Protein AF-A0A965CYF7-F1 (afdb_monomer)

Secondary structure (DSSP, 8-state):
--S--HHHHHHHHHHHHHTTSS-B-HHHHHHHTTS-HHHHHHHHHHHHHTTSEEEETTEEEE-GGGHHHHHHHHHH-HHHHHHHHHHHHHHHHHTS-EEEEEEETTEEEEEEEE----S------TT-

pLDDT: mean 88.61, std 11.76, range [46.38, 98.5]

Nearest PDB structures (foldseek):
  8ejv-assembly1_B  TM=8.762E-01  e=1.227E-09  Pseudomonas putida KT2440
  8ejv-assembly1_A  TM=9.249E-01  e=3.660E-09  Pseudomonas putida KT2440
  8eju-assembly1_A  TM=8.916E-01  e=2.188E-09  Pseudomonas putida KT2440
  2g7u-assembly1_A  TM=5.611E-01  e=5.601E-11  Rhodococcus jostii RHA1
  3r4k-assembly2_D  TM=5.391E-01  e=3.845E-05  Ruegeria sp. TM1040

Foldseek 3Di:
DVPDDVLVLLLVLLLVQQVVDQADALVSSCVSSVHDSVSSVVSQVVCVVVVQWDADPRHIHGDPVVVVVVVVVLVVDCVLVVCAVVQQVVCVVVVAKGFDWDDDPPDTFTNYIDHRDDPDDDPHDGGD

Solvent-accessible surface area (backbone atoms only — not comparable to full-atom values): 7447 Å² total; per-residue (Å²): 133,87,86,70,59,64,68,56,56,51,45,53,36,48,55,54,55,35,70,79,43,84,49,36,40,67,65,52,47,7,59,72,47,72,45,53,57,71,56,36,52,54,44,50,56,50,34,34,76,71,47,35,33,49,77,57,97,75,25,34,25,70,30,77,58,50,52,55,70,58,43,56,56,59,73,72,38,65,62,46,68,65,45,42,67,56,37,44,50,51,15,63,78,65,75,37,67,33,73,42,70,45,84,52,95,94,43,67,34,30,63,35,75,28,80,54,98,60,90,82,76,80,95,78,49,77,76,76

Radius of gyration: 18.03 Å; Cα contacts (8 Å, |Δi|>4): 146; chains: 1; bounding box: 53×27×42 Å

Structure (mmCIF, N/CA/C/O backbone):
data_AF-A0A965CYF7-F1
#
_entry.id   AF-A0A965CYF7-F1
#
loop_
_atom_site.group_PDB
_atom_site.id
_atom_site.type_symbol
_atom_site.label_atom_id
_atom_site.label_alt_id
_atom_site.label_comp_id
_atom_site.label_asym_id
_atom_site.label_entity_id
_atom_site.label_seq_id
_atom_site.pdbx_PDB_ins_code
_atom_site.Cartn_x
_atom_site.Cartn_y
_atom_site.Cartn_z
_atom_site.occupancy
_atom_site.B_iso_or_equiv
_atom_site.auth_seq_id
_atom_sit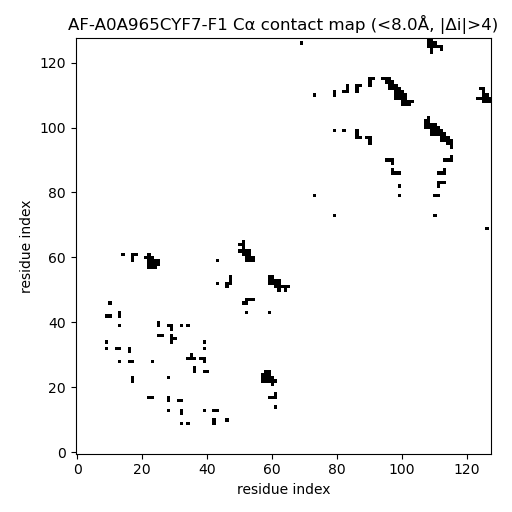e.auth_comp_id
_atom_site.auth_asym_id
_atom_site.auth_atom_id
_atom_site.pdbx_PDB_model_num
ATOM 1 N N . MET A 1 1 ? -24.125 10.954 -9.152 1.00 54.53 1 MET A N 1
ATOM 2 C CA . MET A 1 1 ? -23.171 10.169 -8.335 1.00 54.53 1 MET A CA 1
ATOM 3 C C . MET A 1 1 ? -23.893 9.029 -7.598 1.00 54.53 1 MET A C 1
ATOM 5 O O . MET A 1 1 ? -23.807 8.948 -6.381 1.00 54.53 1 MET A O 1
ATOM 9 N N . ARG A 1 2 ? -24.653 8.174 -8.305 1.00 67.00 2 ARG A N 1
ATOM 10 C CA . ARG A 1 2 ? -25.380 7.037 -7.692 1.00 67.00 2 ARG A CA 1
ATOM 11 C C . ARG A 1 2 ? -24.646 5.695 -7.827 1.00 67.00 2 ARG A C 1
ATOM 13 O O . ARG A 1 2 ? -25.005 4.763 -7.125 1.00 67.00 2 ARG A O 1
ATOM 20 N N . ASP A 1 3 ? -23.576 5.648 -8.617 1.00 89.12 3 ASP A N 1
ATOM 21 C CA . ASP A 1 3 ? -22.795 4.426 -8.872 1.00 89.12 3 ASP A CA 1
ATOM 22 C C . ASP A 1 3 ? -21.505 4.352 -8.035 1.00 89.12 3 ASP A C 1
ATOM 24 O O . ASP A 1 3 ? -20.657 3.486 -8.236 1.00 89.12 3 ASP A O 1
ATOM 28 N N . HIS A 1 4 ? -21.331 5.281 -7.087 1.00 91.88 4 HIS A N 1
ATOM 29 C CA . HIS A 1 4 ? -20.138 5.343 -6.246 1.00 91.88 4 HIS A CA 1
ATOM 30 C C . HIS A 1 4 ? -20.246 4.392 -5.054 1.00 91.88 4 HIS A C 1
ATOM 32 O O . HIS A 1 4 ? -21.064 4.588 -4.152 1.00 91.88 4 HIS A O 1
ATOM 38 N N . VAL A 1 5 ? -19.377 3.384 -5.014 1.00 95.38 5 VAL A N 1
ATOM 39 C CA . VAL A 1 5 ? -19.343 2.398 -3.930 1.00 95.38 5 VAL A CA 1
ATOM 40 C C . VAL A 1 5 ? -18.413 2.882 -2.815 1.00 95.38 5 VAL A C 1
ATOM 42 O O . VAL A 1 5 ? -17.225 2.567 -2.781 1.00 95.38 5 VAL A 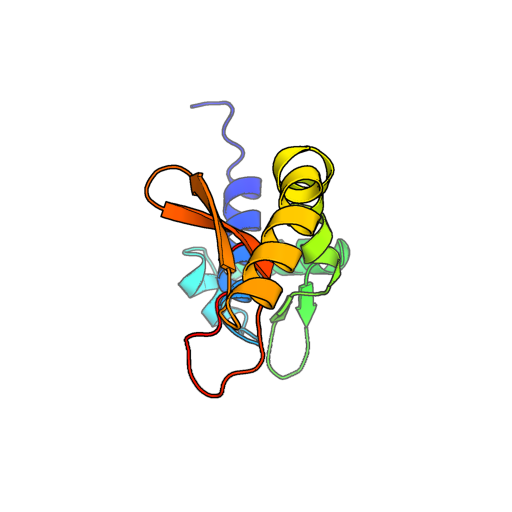O 1
ATOM 45 N N . GLN A 1 6 ? -18.965 3.630 -1.857 1.00 94.38 6 GLN A N 1
ATOM 46 C CA . GLN A 1 6 ? -18.201 4.221 -0.745 1.00 94.38 6 GLN A CA 1
ATOM 47 C C . GLN A 1 6 ? -17.421 3.185 0.091 1.00 94.38 6 GLN A C 1
ATOM 49 O O . GLN A 1 6 ? -16.363 3.485 0.644 1.00 94.38 6 GLN A O 1
ATOM 54 N N . SER A 1 7 ? -17.919 1.951 0.207 1.00 95.06 7 SER A N 1
ATOM 55 C CA . SER A 1 7 ? -17.200 0.882 0.909 1.00 95.06 7 SER A CA 1
ATOM 56 C C . SER A 1 7 ? -15.908 0.473 0.200 1.00 95.06 7 SER A C 1
ATOM 58 O O . SER A 1 7 ? -14.935 0.159 0.879 1.00 95.06 7 SER A O 1
ATOM 60 N N . LEU A 1 8 ? -15.876 0.509 -1.137 1.00 96.12 8 LEU A N 1
ATOM 61 C CA . LEU A 1 8 ? -14.671 0.218 -1.915 1.00 96.12 8 LEU A CA 1
ATOM 62 C C . LEU A 1 8 ? -13.635 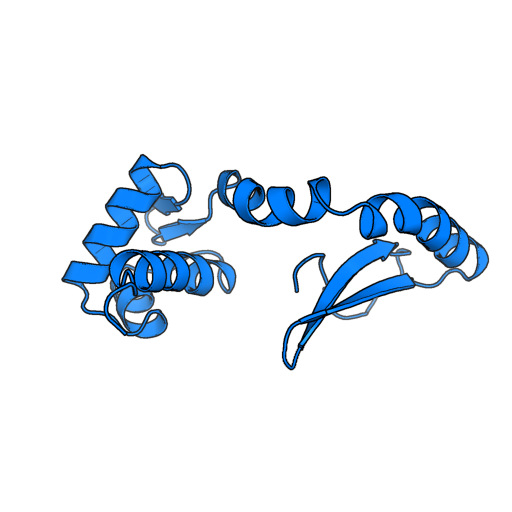1.330 -1.732 1.00 96.12 8 LEU A C 1
ATOM 64 O O . LEU A 1 8 ? -12.480 1.045 -1.431 1.00 96.12 8 LEU A O 1
ATOM 68 N N . GLU A 1 9 ? -14.061 2.590 -1.835 1.00 95.31 9 GLU A N 1
ATOM 69 C CA . GLU A 1 9 ? -13.197 3.753 -1.600 1.00 95.31 9 GLU A CA 1
ATOM 70 C C . GLU A 1 9 ? -12.509 3.680 -0.228 1.00 95.31 9 GLU A C 1
ATOM 72 O O . GLU A 1 9 ? -11.287 3.809 -0.133 1.00 95.31 9 GLU A O 1
ATOM 77 N N . ARG A 1 10 ? -13.286 3.412 0.829 1.00 96.25 10 ARG A N 1
ATOM 78 C CA . ARG A 1 10 ? -12.769 3.295 2.199 1.00 96.25 10 ARG A CA 1
ATOM 79 C C . ARG A 1 10 ? -11.869 2.075 2.384 1.00 96.25 10 ARG A C 1
ATOM 81 O O . ARG A 1 10 ? -10.856 2.181 3.066 1.00 96.25 10 ARG A O 1
ATOM 88 N N . GLY A 1 11 ? -12.199 0.941 1.764 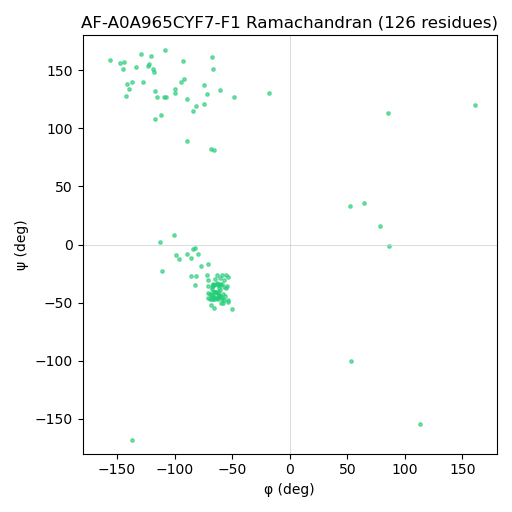1.00 96.56 11 GLY A N 1
ATOM 89 C CA . GLY A 1 11 ? -11.338 -0.243 1.780 1.00 96.56 11 GLY A CA 1
ATOM 90 C C . GLY A 1 11 ? -9.965 0.036 1.162 1.00 96.56 11 GLY A C 1
ATOM 91 O O . GLY A 1 11 ? -8.942 -0.287 1.761 1.00 96.56 11 GLY A O 1
ATOM 92 N N . LEU A 1 12 ? -9.934 0.720 0.013 1.00 95.88 12 LEU A N 1
ATOM 93 C CA . LEU A 1 12 ? -8.685 1.137 -0.631 1.00 95.88 12 LEU A CA 1
ATOM 94 C C . LEU A 1 12 ? -7.925 2.184 0.194 1.00 95.88 12 LEU A C 1
ATOM 96 O O . LEU A 1 12 ? -6.697 2.161 0.215 1.00 95.88 12 LEU A O 1
ATOM 100 N N . ALA A 1 13 ? -8.623 3.085 0.891 1.00 95.62 13 ALA A N 1
ATOM 101 C CA . ALA A 1 13 ? -7.986 4.041 1.799 1.00 95.62 13 ALA A CA 1
ATOM 102 C C . ALA A 1 13 ? -7.255 3.341 2.958 1.00 95.62 13 ALA A C 1
ATOM 104 O O . ALA A 1 13 ? -6.127 3.718 3.268 1.00 95.62 13 ALA A O 1
ATOM 105 N N . VAL A 1 14 ? -7.848 2.287 3.530 1.00 96.88 14 VAL A N 1
ATOM 106 C CA . VAL A 1 14 ? -7.211 1.472 4.580 1.00 96.88 14 VAL A CA 1
ATOM 107 C C . VAL A 1 14 ? -5.964 0.745 4.062 1.00 96.88 14 VAL A C 1
ATOM 109 O O . VAL A 1 14 ? -4.948 0.720 4.747 1.00 96.88 14 VAL A O 1
ATOM 112 N N . ILE A 1 15 ? -5.990 0.194 2.843 1.00 96.00 15 ILE A N 1
ATOM 113 C CA . ILE A 1 15 ? -4.786 -0.415 2.243 1.00 96.00 15 ILE A CA 1
ATOM 114 C C . ILE A 1 15 ? -3.681 0.635 2.061 1.00 96.00 15 ILE A C 1
ATOM 116 O O . ILE A 1 15 ? -2.531 0.381 2.411 1.00 96.00 15 ILE A O 1
ATOM 120 N N . ARG A 1 16 ? -4.021 1.825 1.546 1.00 93.50 16 ARG A N 1
ATOM 121 C CA . ARG A 1 16 ? -3.036 2.892 1.308 1.00 93.50 16 ARG A CA 1
ATOM 122 C C . ARG A 1 16 ? -2.364 3.375 2.591 1.00 93.50 16 ARG A C 1
ATOM 124 O O . ARG A 1 16 ? -1.151 3.554 2.576 1.00 93.50 16 ARG A O 1
ATOM 131 N N . CYS A 1 17 ? -3.105 3.569 3.687 1.00 94.69 17 CYS A N 1
ATOM 132 C CA . CYS A 1 17 ? -2.492 4.054 4.929 1.00 94.69 17 CYS A CA 1
ATOM 133 C C . CYS A 1 17 ? -1.513 3.034 5.533 1.00 94.69 17 CYS A C 1
ATOM 135 O O . CYS A 1 17 ? -0.467 3.420 6.045 1.00 94.69 17 CYS A O 1
ATOM 137 N N . LEU A 1 18 ? -1.803 1.735 5.401 1.00 94.62 18 LEU A N 1
ATOM 138 C CA . LEU A 1 18 ? -0.902 0.664 5.837 1.00 94.62 18 LEU A CA 1
ATOM 139 C C . LEU A 1 18 ? 0.349 0.523 4.952 1.00 94.62 18 LEU A C 1
ATOM 141 O O . LEU A 1 18 ? 1.308 -0.109 5.369 1.00 94.62 18 LEU A O 1
ATOM 145 N N . GLY A 1 19 ? 0.367 1.095 3.744 1.00 88.31 19 GLY A N 1
ATOM 146 C CA . GLY A 1 19 ? 1.524 1.033 2.844 1.00 88.31 19 GLY A CA 1
ATOM 147 C C . GLY A 1 19 ? 2.670 1.979 3.211 1.00 88.31 19 GLY A C 1
ATOM 148 O O . GLY A 1 19 ? 3.790 1.777 2.753 1.00 88.31 19 GLY A O 1
ATOM 149 N N . GLY A 1 20 ? 2.407 3.008 4.024 1.00 80.50 20 GLY A N 1
ATOM 150 C CA . GLY A 1 20 ? 3.407 4.014 4.403 1.00 80.50 20 GLY A CA 1
ATOM 151 C C . GLY A 1 20 ? 4.225 3.674 5.652 1.00 80.50 20 GLY A C 1
ATOM 152 O O . GLY A 1 20 ? 5.166 4.397 5.971 1.00 80.50 20 GLY A O 1
ATOM 153 N N . THR A 1 21 ? 3.865 2.616 6.383 1.00 85.00 21 THR A N 1
ATOM 154 C CA . THR A 1 21 ? 4.476 2.247 7.672 1.00 85.00 21 THR A CA 1
ATOM 155 C C . THR A 1 21 ? 4.490 0.724 7.853 1.00 85.00 21 THR A C 1
ATOM 157 O O . THR A 1 21 ? 3.678 0.044 7.230 1.00 85.00 21 THR A O 1
ATOM 160 N N . PRO A 1 22 ? 5.386 0.156 8.685 1.00 90.44 22 PRO A N 1
ATOM 161 C CA . PRO A 1 22 ? 5.425 -1.291 8.917 1.00 90.44 22 PRO A CA 1
ATOM 162 C C . PRO A 1 22 ? 4.137 -1.856 9.531 1.00 90.44 22 PRO A C 1
ATOM 164 O O . PRO A 1 22 ? 3.718 -2.952 9.165 1.00 90.44 22 PRO A O 1
ATOM 167 N N . SER A 1 23 ? 3.509 -1.113 10.445 1.00 95.88 23 SER A N 1
ATOM 168 C CA . SER A 1 23 ? 2.232 -1.464 11.066 1.00 95.88 23 SER A CA 1
ATOM 169 C C . SER A 1 23 ? 1.501 -0.221 11.581 1.00 95.88 23 SER A C 1
ATOM 171 O O . SER A 1 23 ? 2.122 0.812 11.831 1.00 95.88 23 SER A O 1
ATOM 173 N N . LEU A 1 24 ? 0.178 -0.327 11.755 1.00 97.75 24 LEU A N 1
ATOM 174 C CA . LEU A 1 24 ? -0.666 0.693 12.385 1.00 97.75 24 LEU A CA 1
ATOM 175 C C . LEU A 1 24 ? -1.676 0.066 13.348 1.00 97.75 24 LEU A C 1
ATOM 177 O O . LEU A 1 24 ? -2.335 -0.931 13.038 1.00 97.75 24 LEU A O 1
ATOM 181 N N . THR A 1 25 ? -1.902 0.705 14.489 1.00 97.94 25 THR A N 1
ATOM 182 C CA . THR A 1 25 ? -3.005 0.363 15.392 1.00 97.94 25 THR A CA 1
ATOM 183 C C . THR A 1 25 ? -4.364 0.683 14.760 1.00 97.94 25 THR A C 1
ATOM 185 O O . THR A 1 25 ? -4.495 1.519 13.866 1.00 97.94 25 THR A O 1
ATOM 188 N N . LEU A 1 26 ? -5.441 0.086 15.284 1.00 97.81 26 LEU A N 1
ATOM 189 C CA . LEU A 1 26 ? -6.808 0.389 14.834 1.00 97.81 26 LEU A CA 1
ATOM 190 C C . LEU A 1 26 ? -7.150 1.894 14.904 1.00 97.81 26 LEU A C 1
ATOM 192 O O . LEU A 1 26 ? -7.916 2.397 14.081 1.00 97.81 26 LEU A O 1
ATOM 196 N N . THR A 1 27 ? -6.631 2.600 15.911 1.00 98.00 27 THR A N 1
ATOM 197 C CA . THR A 1 27 ? -6.877 4.036 16.095 1.00 98.00 27 THR A CA 1
ATOM 198 C C . THR A 1 27 ? -6.151 4.855 15.035 1.00 98.00 27 THR A C 1
ATOM 200 O O . THR A 1 27 ? -6.743 5.779 14.479 1.00 98.00 27 THR A O 1
ATOM 203 N N . GLU A 1 28 ? -4.908 4.496 14.718 1.00 97.81 28 GLU A N 1
ATOM 204 C CA . GLU A 1 28 ? -4.141 5.148 13.656 1.00 97.81 28 GLU A CA 1
ATOM 205 C C . GLU A 1 28 ? -4.770 4.882 12.292 1.00 97.81 28 GLU A C 1
ATOM 207 O O . GLU A 1 28 ? -5.020 5.834 11.565 1.00 97.81 28 GLU A O 1
ATOM 212 N N . VAL A 1 29 ? -5.172 3.642 11.986 1.00 97.94 29 VAL A N 1
ATOM 213 C CA . VAL A 1 29 ? -5.895 3.340 10.737 1.00 97.94 29 VAL A CA 1
ATOM 214 C C . VAL A 1 29 ? -7.160 4.191 10.609 1.00 97.94 29 VAL A C 1
ATOM 216 O O . VAL A 1 29 ? -7.430 4.742 9.546 1.00 97.94 29 VAL A O 1
ATOM 219 N N . ALA A 1 30 ? -7.946 4.329 11.680 1.00 98.06 30 ALA A N 1
ATOM 220 C CA . ALA A 1 30 ? -9.152 5.155 11.658 1.00 98.06 30 ALA A CA 1
ATOM 221 C C . ALA A 1 30 ? -8.835 6.633 11.369 1.00 98.06 30 ALA A C 1
ATOM 223 O O . ALA A 1 30 ? -9.518 7.263 10.559 1.00 98.06 30 ALA A O 1
ATOM 224 N N . LYS A 1 31 ? -7.783 7.161 12.004 1.00 97.31 31 LYS A N 1
ATOM 225 C CA . LYS A 1 31 ? -7.317 8.538 11.823 1.00 97.31 31 LYS A CA 1
ATOM 226 C C . LYS A 1 31 ? -6.794 8.772 10.402 1.00 97.31 31 LYS A C 1
ATOM 228 O O . LYS A 1 31 ? -7.299 9.663 9.726 1.00 97.31 31 LYS A O 1
ATOM 233 N N . GLU A 1 32 ? -5.844 7.961 9.945 1.00 96.06 32 GLU A N 1
ATOM 234 C CA . GLU A 1 32 ? -5.172 8.113 8.647 1.00 96.06 32 GLU A CA 1
ATOM 235 C C . GLU A 1 32 ? -6.122 7.857 7.468 1.00 96.06 32 GLU A C 1
ATOM 237 O O . GLU A 1 32 ? -6.073 8.557 6.459 1.00 96.06 32 GLU A O 1
ATOM 242 N N . ALA A 1 33 ? -7.051 6.901 7.596 1.00 95.69 33 ALA A N 1
ATOM 243 C CA . ALA A 1 33 ? -8.063 6.650 6.568 1.00 95.69 33 ALA A CA 1
ATOM 244 C C . ALA A 1 33 ? -9.274 7.604 6.650 1.00 95.69 33 ALA A C 1
ATOM 246 O O . ALA A 1 33 ? -10.172 7.510 5.810 1.00 95.69 33 ALA A O 1
ATOM 247 N N . GLY A 1 34 ? -9.337 8.499 7.646 1.00 96.25 34 GLY A N 1
ATOM 248 C CA . GLY A 1 34 ? -10.418 9.479 7.798 1.00 96.25 34 GLY A CA 1
ATOM 249 C C . GLY A 1 34 ? -11.797 8.856 8.057 1.00 96.25 34 GLY A C 1
ATOM 250 O O . GLY A 1 34 ? -12.813 9.349 7.561 1.00 96.25 34 GLY A O 1
ATOM 251 N N . ILE A 1 35 ? -11.855 7.747 8.802 1.00 97.50 35 ILE A N 1
ATOM 252 C CA . ILE A 1 35 ? -13.088 6.991 9.078 1.00 97.50 35 ILE A CA 1
ATOM 253 C C . ILE A 1 35 ? -13.266 6.715 10.572 1.00 97.50 35 ILE A C 1
ATOM 255 O O . ILE A 1 35 ? -1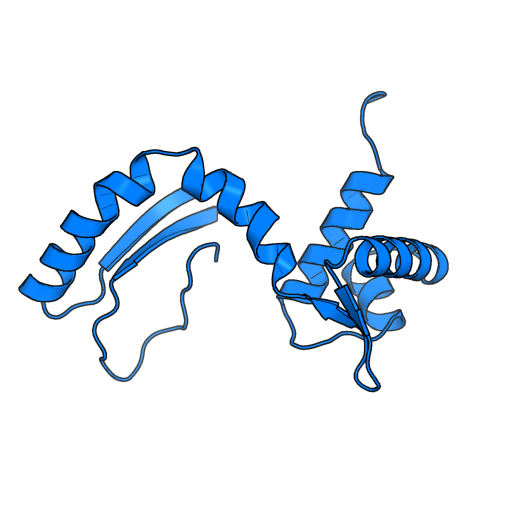2.344 6.808 11.373 1.00 97.50 35 ILE A O 1
ATOM 259 N N . THR A 1 36 ? -14.479 6.338 10.981 1.00 98.19 36 THR A N 1
ATOM 260 C CA . THR A 1 36 ? -14.721 5.970 12.381 1.00 98.19 36 THR A CA 1
ATOM 261 C C . THR A 1 36 ? -13.969 4.692 12.750 1.00 98.19 36 THR A C 1
ATOM 263 O O . THR A 1 36 ? -13.800 3.787 11.930 1.00 98.19 36 THR A O 1
ATOM 266 N N . ARG A 1 37 ? -13.599 4.557 14.028 1.00 98.00 37 ARG A N 1
ATOM 267 C CA . ARG A 1 37 ? -12.935 3.354 14.558 1.00 98.00 37 ARG A CA 1
ATOM 268 C C . ARG A 1 37 ? -13.730 2.067 14.290 1.00 98.00 37 ARG A C 1
ATOM 270 O O . ARG A 1 37 ? -13.153 1.032 13.966 1.00 98.00 37 ARG A O 1
ATOM 277 N N . ALA A 1 38 ? -15.061 2.138 14.370 1.00 98.12 38 ALA A N 1
ATOM 278 C CA . ALA A 1 38 ? -15.943 1.017 14.048 1.00 98.12 38 ALA A CA 1
ATOM 279 C C . ALA A 1 38 ? -15.896 0.644 12.554 1.00 98.12 38 ALA A C 1
ATOM 281 O O . ALA A 1 38 ? -15.874 -0.541 12.219 1.00 98.12 38 ALA A O 1
ATOM 282 N N . ALA A 1 39 ? -15.852 1.634 11.655 1.00 97.81 39 ALA A N 1
ATOM 283 C CA . ALA A 1 39 ? -15.712 1.395 10.222 1.00 97.81 39 ALA A CA 1
ATOM 284 C C . ALA A 1 39 ? -14.336 0.802 9.885 1.00 97.81 39 ALA A C 1
ATOM 286 O O . ALA A 1 39 ? -14.285 -0.223 9.208 1.00 97.81 39 ALA A O 1
ATOM 287 N N . ALA A 1 40 ? -13.250 1.372 10.422 1.00 98.25 40 ALA A N 1
ATOM 288 C CA . ALA A 1 40 ? -11.891 0.852 10.251 1.00 98.25 40 ALA A CA 1
ATOM 289 C C . ALA A 1 40 ? -11.801 -0.625 10.648 1.00 98.25 40 ALA A C 1
ATOM 291 O O . ALA A 1 40 ? -11.358 -1.450 9.853 1.00 98.25 40 ALA A O 1
ATOM 292 N N . ARG A 1 41 ? -12.341 -0.990 11.819 1.00 98.25 41 ARG A N 1
ATOM 293 C CA . ARG A 1 41 ? -12.364 -2.384 12.283 1.00 98.25 41 ARG A CA 1
ATOM 294 C C . ARG A 1 41 ? -13.080 -3.314 11.301 1.00 98.25 41 ARG A C 1
ATOM 296 O O . ARG A 1 41 ? -12.607 -4.415 11.051 1.00 98.25 41 ARG A O 1
ATOM 303 N N . ARG A 1 42 ? -14.216 -2.892 10.734 1.00 98.31 42 ARG A N 1
ATOM 304 C CA . ARG A 1 42 ? -14.961 -3.701 9.751 1.00 98.31 42 ARG A CA 1
ATOM 305 C C . ARG A 1 42 ? -14.164 -3.921 8.464 1.00 98.31 42 ARG A C 1
ATOM 307 O O . ARG A 1 42 ? -14.187 -5.031 7.934 1.00 98.31 42 ARG A O 1
ATOM 314 N N . PHE A 1 43 ? -13.472 -2.892 7.975 1.00 98.50 43 PHE A N 1
ATOM 315 C CA . PHE A 1 43 ? -12.620 -3.019 6.791 1.00 98.50 43 PHE A CA 1
ATOM 316 C C . PHE A 1 43 ? -11.415 -3.911 7.063 1.00 98.50 43 PHE A C 1
ATOM 318 O O . PHE A 1 43 ? -11.185 -4.831 6.289 1.00 98.50 43 PHE A O 1
ATOM 325 N N . LEU A 1 44 ? -10.719 -3.714 8.184 1.00 98.44 44 LEU A N 1
ATOM 326 C CA . LEU A 1 44 ? -9.567 -4.531 8.571 1.00 98.44 44 LEU A CA 1
ATOM 327 C C . LEU A 1 44 ? -9.934 -6.012 8.694 1.00 98.44 44 LEU A C 1
ATOM 329 O O . LEU A 1 44 ? -9.289 -6.835 8.063 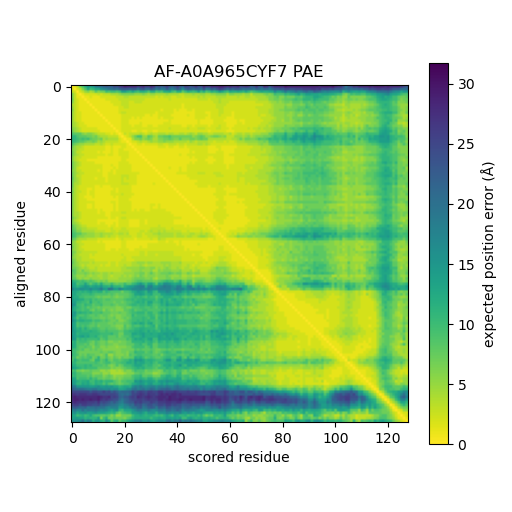1.00 98.44 44 LEU A O 1
ATOM 333 N N . LEU A 1 45 ? -11.039 -6.348 9.371 1.00 98.31 45 LEU A N 1
ATOM 334 C CA . LEU A 1 45 ? -11.520 -7.736 9.453 1.00 98.31 45 LEU A CA 1
ATOM 335 C C . LEU A 1 45 ? -11.854 -8.335 8.081 1.00 98.31 45 LEU A C 1
ATOM 337 O O . LEU A 1 45 ? -11.687 -9.532 7.859 1.00 98.31 45 LEU A O 1
ATOM 341 N N . THR A 1 46 ? -12.369 -7.520 7.159 1.00 98.31 46 THR A N 1
ATOM 342 C CA . THR A 1 46 ? -12.659 -7.975 5.794 1.00 98.31 46 THR A CA 1
ATOM 343 C C . THR A 1 46 ? -11.361 -8.214 5.026 1.00 98.31 46 THR A C 1
ATOM 345 O O . THR A 1 46 ? -11.211 -9.255 4.397 1.00 98.31 46 THR A O 1
ATOM 348 N N . LEU A 1 47 ? -10.411 -7.283 5.104 1.00 98.12 47 LEU A N 1
ATOM 349 C CA . LEU A 1 47 ? -9.111 -7.377 4.441 1.00 98.12 47 LEU A CA 1
ATOM 350 C C . LEU A 1 47 ? -8.259 -8.524 4.997 1.00 98.12 47 LEU A C 1
ATOM 352 O O . LEU A 1 47 ? -7.575 -9.191 4.228 1.00 98.12 47 LEU A O 1
ATOM 356 N N . GLU A 1 48 ? -8.352 -8.796 6.295 1.00 98.00 48 GLU A N 1
ATOM 357 C CA . GLU A 1 48 ? -7.719 -9.941 6.950 1.00 98.00 48 GLU A CA 1
ATOM 358 C C . GLU A 1 48 ? -8.307 -11.262 6.445 1.00 98.00 48 GLU A C 1
ATOM 360 O O . GLU A 1 48 ? -7.569 -12.143 6.010 1.00 98.00 48 GLU A O 1
ATOM 365 N N . ARG A 1 49 ? -9.642 -11.369 6.363 1.00 98.12 49 ARG A N 1
ATOM 366 C CA . ARG A 1 49 ? -10.318 -12.536 5.760 1.00 98.12 49 ARG A CA 1
ATOM 367 C C . ARG A 1 49 ? -9.953 -12.757 4.293 1.00 98.12 49 ARG A C 1
ATOM 369 O O . ARG A 1 49 ? -9.908 -13.897 3.848 1.00 98.12 49 ARG A O 1
ATOM 376 N N . LEU A 1 50 ? -9.719 -11.681 3.545 1.00 97.56 50 LEU A N 1
ATOM 377 C CA . LEU A 1 50 ? -9.264 -11.737 2.153 1.00 97.56 50 LEU A CA 1
ATOM 378 C C . LEU A 1 50 ? -7.750 -12.000 2.033 1.00 97.56 50 LEU A C 1
ATOM 380 O O . LEU A 1 50 ? -7.261 -12.226 0.930 1.00 97.56 50 LEU A O 1
ATOM 384 N N . GLY A 1 51 ? -7.009 -11.986 3.145 1.00 97.81 51 GLY A N 1
ATOM 385 C CA . GLY A 1 51 ? -5.569 -12.234 3.190 1.00 97.81 51 GLY A CA 1
ATOM 386 C C . GLY A 1 51 ? -4.698 -11.053 2.755 1.00 97.81 51 GLY A C 1
ATOM 387 O O . GLY A 1 51 ? -3.529 -11.264 2.443 1.00 97.81 51 GLY A O 1
ATOM 388 N N . TYR A 1 52 ? -5.242 -9.834 2.696 1.00 97.50 52 TYR A N 1
ATOM 389 C CA . TYR A 1 52 ? -4.488 -8.615 2.372 1.00 97.50 52 TYR A CA 1
ATOM 390 C C . TYR A 1 52 ? -3.812 -7.987 3.594 1.00 97.50 52 TYR A C 1
ATOM 392 O O . TYR A 1 52 ? -2.802 -7.304 3.449 1.00 97.50 52 TYR A O 1
ATOM 400 N N . VAL A 1 53 ? -4.360 -8.206 4.790 1.00 97.94 53 VAL A N 1
ATOM 401 C CA . VAL A 1 53 ? -3.885 -7.604 6.042 1.00 97.94 53 VAL A CA 1
ATOM 402 C C . VAL A 1 53 ? -3.639 -8.692 7.083 1.00 97.94 53 VAL A C 1
ATOM 404 O O . VAL A 1 53 ? -4.422 -9.631 7.186 1.00 97.94 53 VAL A O 1
ATOM 407 N N . GLY A 1 54 ? -2.556 -8.562 7.843 1.00 97.81 54 GLY A N 1
ATOM 408 C CA . GLY A 1 54 ? -2.291 -9.331 9.057 1.00 97.81 54 GLY A CA 1
ATOM 409 C C . GLY A 1 54 ? -2.429 -8.452 10.299 1.00 97.81 54 GLY A C 1
ATOM 410 O O . GLY A 1 54 ? -2.503 -7.226 10.193 1.00 97.81 54 GLY A O 1
ATOM 411 N N . HIS A 1 55 ? -2.466 -9.077 11.473 1.00 97.31 55 HIS A N 1
ATOM 412 C CA . HIS A 1 55 ? -2.494 -8.385 12.758 1.00 97.31 55 HIS A CA 1
ATOM 413 C C . HIS A 1 55 ? -1.605 -9.102 13.778 1.00 97.31 55 HIS A C 1
ATOM 415 O O . HIS A 1 55 ? -1.670 -10.326 13.908 1.00 97.31 55 HIS A O 1
ATOM 421 N N . ASN A 1 56 ? -0.793 -8.340 14.503 1.00 95.19 56 ASN A N 1
ATOM 422 C CA . ASN A 1 56 ? 0.024 -8.799 15.626 1.00 95.19 56 ASN A CA 1
ATOM 423 C C . ASN A 1 56 ? -0.056 -7.783 16.784 1.00 95.19 56 ASN A C 1
ATOM 425 O O . ASN A 1 56 ? -0.897 -6.883 16.767 1.00 95.19 56 ASN A O 1
ATOM 429 N N . ASP A 1 57 ? 0.809 -7.923 17.788 1.00 94.62 57 ASP A N 1
ATOM 430 C CA . ASP A 1 57 ? 0.843 -7.017 18.944 1.00 94.62 57 ASP A CA 1
ATOM 431 C C . ASP A 1 57 ? 1.193 -5.563 18.562 1.00 94.62 57 ASP A C 1
ATOM 433 O O . ASP A 1 57 ? 0.735 -4.629 19.220 1.00 94.62 57 ASP A O 1
ATOM 437 N N . ASP A 1 58 ? 1.922 -5.362 17.458 1.00 92.69 58 ASP A N 1
ATOM 438 C CA . ASP A 1 58 ? 2.309 -4.046 16.924 1.00 92.69 58 ASP A CA 1
ATOM 439 C C . ASP A 1 58 ? 1.220 -3.406 16.040 1.00 92.69 58 ASP A C 1
ATOM 441 O O . ASP A 1 58 ? 1.372 -2.275 15.568 1.00 92.69 58 ASP A O 1
ATOM 445 N N . GLY A 1 59 ? 0.115 -4.116 15.791 1.00 96.62 59 GLY A N 1
ATOM 446 C CA . GLY A 1 59 ? -1.033 -3.643 15.023 1.00 96.62 59 GLY A CA 1
ATOM 447 C C . GLY A 1 59 ? -1.242 -4.367 13.694 1.00 96.62 59 GLY A C 1
ATOM 448 O O . GLY A 1 59 ? -0.919 -5.540 13.524 1.00 96.62 59 GLY A O 1
ATOM 449 N N . TYR A 1 60 ? -1.879 -3.673 12.753 1.00 98.31 60 TYR A N 1
ATOM 450 C CA . TYR A 1 60 ? -2.229 -4.187 11.431 1.00 98.31 60 TYR A CA 1
ATOM 451 C C . TYR A 1 60 ? -1.128 -3.877 10.424 1.00 98.31 60 TYR A C 1
ATOM 453 O O . TYR A 1 60 ? -0.578 -2.780 10.445 1.00 98.31 60 TYR A O 1
ATOM 461 N N . PHE A 1 61 ? -0.855 -4.804 9.509 1.00 97.88 61 PHE A N 1
ATOM 462 C CA . PHE A 1 61 ? 0.178 -4.663 8.477 1.00 97.88 61 PHE A CA 1
ATOM 463 C C . PHE A 1 61 ? -0.255 -5.310 7.156 1.00 97.88 61 PHE A C 1
ATOM 465 O O . PHE A 1 61 ? -1.121 -6.188 7.138 1.00 97.88 61 PHE A O 1
ATOM 472 N N . LEU A 1 62 ? 0.331 -4.880 6.034 1.00 97.44 62 LEU A N 1
ATOM 473 C CA . LEU A 1 62 ? 0.042 -5.466 4.722 1.00 97.44 62 LEU A CA 1
ATOM 474 C C . LEU A 1 62 ? 0.707 -6.837 4.563 1.00 97.44 62 LEU A C 1
ATOM 476 O O . LEU A 1 62 ? 1.880 -7.023 4.877 1.00 97.44 62 LEU A O 1
ATOM 480 N N . LEU A 1 63 ? -0.034 -7.789 4.001 1.00 96.88 63 LEU A N 1
ATOM 481 C CA . LEU A 1 63 ? 0.491 -9.082 3.567 1.00 96.88 63 LEU A CA 1
ATOM 482 C C . LEU A 1 63 ? 0.894 -9.033 2.091 1.00 96.88 63 LEU A C 1
ATOM 484 O O . LEU A 1 63 ? 0.364 -8.239 1.308 1.00 96.88 63 LEU A O 1
ATOM 488 N N . ALA A 1 64 ? 1.786 -9.946 1.692 1.00 94.69 64 ALA A N 1
ATOM 489 C CA . ALA A 1 64 ? 2.326 -10.036 0.332 1.00 94.69 64 ALA A CA 1
ATOM 490 C C . ALA A 1 64 ? 1.248 -10.161 -0.761 1.00 94.69 64 ALA A C 1
ATOM 492 O O . ALA A 1 64 ? 1.462 -9.697 -1.877 1.00 94.69 64 ALA A O 1
ATOM 493 N N . ARG A 1 65 ? 0.064 -10.703 -0.437 1.00 95.31 65 ARG A N 1
ATOM 494 C CA . ARG A 1 65 ? -1.095 -10.755 -1.347 1.00 95.31 65 ARG A CA 1
ATOM 495 C C . ARG A 1 65 ? -1.463 -9.381 -1.919 1.00 95.31 65 ARG A C 1
ATOM 497 O O . ARG A 1 65 ? -1.964 -9.295 -3.033 1.00 95.31 65 ARG A O 1
ATOM 504 N N . THR A 1 66 ? -1.178 -8.295 -1.202 1.00 94.00 66 THR A N 1
ATOM 505 C CA . THR A 1 66 ? -1.422 -6.921 -1.676 1.00 94.00 66 THR A CA 1
ATOM 506 C C . THR A 1 66 ? -0.685 -6.608 -2.984 1.00 94.00 66 THR A C 1
ATOM 508 O O . THR A 1 66 ? -1.175 -5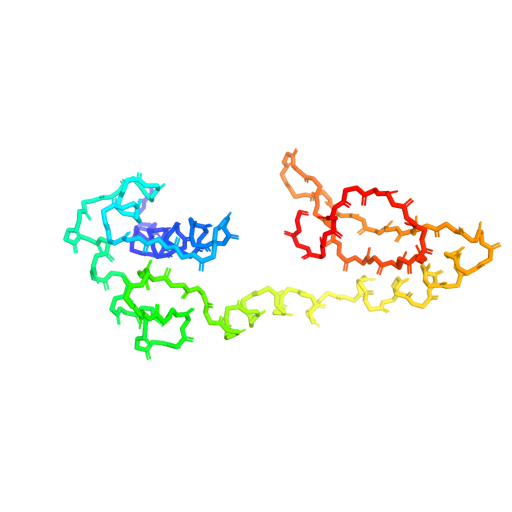.808 -3.780 1.00 94.00 66 THR A O 1
ATOM 511 N N . LEU A 1 67 ? 0.434 -7.289 -3.265 1.00 90.38 67 LEU A N 1
ATOM 512 C CA . LEU A 1 67 ? 1.166 -7.157 -4.529 1.00 90.38 67 LEU A CA 1
ATOM 513 C C . LEU A 1 67 ? 0.319 -7.552 -5.748 1.00 90.38 67 LEU A C 1
ATOM 515 O O . LEU A 1 67 ? 0.520 -6.985 -6.820 1.00 90.38 67 LEU A O 1
ATOM 519 N N . GLU A 1 68 ? -0.656 -8.457 -5.598 1.00 90.25 68 GLU A N 1
ATOM 520 C CA . GLU A 1 68 ? -1.548 -8.883 -6.689 1.00 90.25 68 GLU A CA 1
ATOM 521 C C . GLU A 1 68 ? -2.324 -7.697 -7.290 1.00 90.25 68 GLU A C 1
ATOM 523 O O . GLU A 1 68 ? -2.543 -7.650 -8.501 1.00 90.25 68 GLU A O 1
ATOM 528 N N . LEU A 1 69 ? -2.679 -6.704 -6.462 1.00 88.62 69 LEU A N 1
ATOM 529 C CA . LEU A 1 69 ? -3.425 -5.518 -6.894 1.00 88.62 69 LEU A CA 1
ATOM 530 C C . LEU A 1 69 ? -2.615 -4.657 -7.876 1.00 88.62 69 LEU A C 1
ATOM 532 O O . LEU A 1 69 ? -3.162 -4.170 -8.862 1.00 88.62 69 LEU A O 1
ATOM 536 N N . GLY A 1 70 ? -1.312 -4.490 -7.624 1.00 83.19 70 GLY A N 1
ATOM 537 C CA . GLY A 1 70 ? -0.404 -3.755 -8.512 1.00 83.19 70 GLY A CA 1
ATOM 538 C C . GLY A 1 70 ? 0.097 -4.603 -9.680 1.00 83.19 70 GLY A C 1
ATOM 539 O O . GLY A 1 70 ? 0.253 -4.110 -10.799 1.00 83.19 70 GLY A O 1
ATOM 540 N N . TYR A 1 71 ? 0.300 -5.902 -9.455 1.00 83.56 71 TYR A N 1
ATOM 541 C CA . TYR A 1 71 ? 0.784 -6.816 -10.483 1.00 83.56 71 TYR A CA 1
ATOM 542 C C . TYR A 1 71 ? -0.194 -6.949 -11.655 1.00 83.56 71 TYR A C 1
ATOM 544 O O . TYR A 1 71 ? 0.244 -7.063 -12.799 1.00 83.56 71 TYR A O 1
ATOM 552 N N . ALA A 1 72 ? -1.507 -6.860 -11.416 1.00 82.38 72 ALA A N 1
ATOM 553 C CA . ALA A 1 72 ? -2.504 -6.852 -12.488 1.00 82.38 72 ALA A CA 1
ATOM 554 C C . ALA A 1 72 ? -2.268 -5.713 -13.501 1.00 82.38 72 ALA A C 1
ATOM 556 O O . ALA A 1 72 ? -2.417 -5.916 -14.706 1.00 82.38 72 ALA A O 1
ATOM 557 N N . TYR A 1 73 ? -1.826 -4.536 -13.043 1.00 81.00 73 TYR A N 1
ATOM 558 C CA . TYR A 1 73 ? -1.426 -3.443 -13.930 1.00 81.00 73 TYR A CA 1
ATOM 559 C C . TYR A 1 73 ? -0.140 -3.792 -14.695 1.00 81.00 73 TYR A C 1
ATOM 561 O O . TYR A 1 73 ? -0.120 -3.751 -15.923 1.00 81.00 73 TYR A O 1
ATOM 569 N N . LEU A 1 74 ? 0.915 -4.210 -13.990 1.00 77.44 74 LEU A N 1
ATOM 570 C CA . LEU A 1 74 ? 2.222 -4.497 -14.599 1.00 77.44 74 LEU A CA 1
ATOM 571 C C . LEU A 1 74 ? 2.190 -5.653 -15.613 1.00 77.44 74 LEU A C 1
ATOM 573 O O . LEU A 1 74 ? 2.921 -5.634 -16.600 1.00 77.44 74 LEU A O 1
ATOM 577 N N . SER A 1 75 ? 1.351 -6.660 -15.378 1.00 78.19 75 SER A N 1
ATOM 578 C CA . SER A 1 75 ? 1.214 -7.838 -16.245 1.00 78.19 75 SER A CA 1
ATOM 579 C C . SER A 1 75 ? 0.319 -7.600 -17.463 1.00 78.19 75 SER A C 1
ATOM 581 O O . SER A 1 75 ? 0.527 -8.236 -18.493 1.00 78.19 75 SER A O 1
ATOM 583 N N . SER A 1 76 ? -0.641 -6.673 -17.375 1.00 77.75 76 SER A N 1
ATOM 584 C CA . SER A 1 76 ? -1.542 -6.326 -18.487 1.00 77.75 76 SER A CA 1
ATOM 585 C C . SER A 1 76 ? -0.971 -5.278 -19.446 1.00 77.75 76 SER A C 1
ATOM 587 O O . SER A 1 76 ? -1.517 -5.087 -20.533 1.00 77.75 76 SER A O 1
ATOM 589 N N . HIS A 1 77 ? 0.130 -4.614 -19.083 1.00 75.44 77 HIS A N 1
ATOM 590 C CA . HIS A 1 77 ? 0.767 -3.593 -19.911 1.00 75.44 77 HIS A CA 1
ATOM 591 C C . HIS A 1 77 ? 2.077 -4.113 -20.506 1.00 75.44 77 HIS A C 1
ATOM 593 O O . HIS A 1 77 ? 2.974 -4.557 -19.795 1.00 75.44 77 HIS A O 1
ATOM 599 N N . ALA A 1 78 ? 2.217 -4.004 -21.830 1.00 78.69 78 ALA A N 1
ATOM 600 C CA . ALA A 1 78 ? 3.418 -4.456 -22.534 1.00 78.69 78 ALA A CA 1
ATOM 601 C C . ALA A 1 78 ? 4.641 -3.557 -22.273 1.00 78.69 78 ALA A C 1
ATOM 603 O O . ALA A 1 78 ? 5.776 -4.020 -22.357 1.00 78.69 78 ALA A O 1
ATOM 604 N N . LEU A 1 79 ? 4.431 -2.275 -21.940 1.00 84.69 79 LEU A N 1
ATOM 605 C CA . LEU A 1 79 ? 5.511 -1.290 -21.831 1.00 84.69 79 LEU A CA 1
ATOM 606 C C . LEU A 1 79 ? 6.581 -1.669 -20.789 1.00 84.69 79 LEU A C 1
ATOM 608 O O . LEU A 1 79 ? 7.752 -1.674 -21.167 1.00 84.69 79 LEU A O 1
ATOM 612 N N . PRO A 1 80 ? 6.253 -2.025 -19.528 1.00 83.75 80 PRO A N 1
ATOM 613 C CA . PRO A 1 80 ? 7.278 -2.409 -18.560 1.00 83.75 80 PRO A CA 1
ATOM 614 C C . PRO A 1 80 ? 8.081 -3.636 -19.004 1.00 83.75 80 PRO A C 1
ATOM 616 O O . PRO A 1 80 ? 9.300 -3.659 -18.859 1.00 83.75 80 PRO A O 1
ATOM 619 N N . GLN A 1 81 ? 7.411 -4.624 -19.606 1.00 83.88 81 GLN A N 1
ATOM 620 C CA . GLN A 1 81 ? 8.039 -5.858 -20.086 1.00 83.88 81 GLN A CA 1
ATOM 621 C C . GLN A 1 81 ? 9.002 -5.590 -21.249 1.00 83.88 81 GLN A C 1
ATOM 623 O O . GLN A 1 81 ? 10.121 -6.098 -21.250 1.00 83.88 81 GLN A O 1
ATOM 628 N N . ILE A 1 82 ? 8.591 -4.755 -22.208 1.00 89.62 82 ILE A N 1
ATOM 629 C CA . ILE A 1 82 ? 9.417 -4.367 -23.358 1.00 89.62 82 ILE A CA 1
ATOM 630 C C . ILE A 1 82 ? 10.595 -3.499 -22.908 1.00 89.62 82 ILE A C 1
ATOM 632 O O . ILE A 1 82 ? 11.719 -3.707 -23.355 1.00 89.62 82 ILE A O 1
ATOM 636 N N . ALA A 1 83 ? 10.365 -2.531 -22.019 1.00 89.81 83 ALA A N 1
ATOM 637 C CA . ALA A 1 83 ? 11.392 -1.582 -21.603 1.00 89.81 83 ALA A CA 1
ATOM 638 C C . ALA A 1 83 ? 12.479 -2.216 -20.719 1.00 89.81 83 ALA A C 1
ATOM 640 O O . ALA A 1 83 ? 13.631 -1.785 -20.771 1.00 89.81 83 ALA A O 1
ATOM 641 N N . HIS A 1 84 ? 12.144 -3.243 -19.932 1.00 89.06 84 HIS A N 1
ATOM 642 C CA . HIS A 1 84 ? 13.056 -3.860 -18.964 1.00 89.06 84 HIS A CA 1
ATOM 643 C C . HIS A 1 84 ? 14.445 -4.240 -19.520 1.00 89.06 84 HIS A C 1
ATOM 645 O O . HIS A 1 84 ? 15.437 -3.748 -18.974 1.00 89.06 84 HIS A O 1
ATOM 651 N N . PRO A 1 85 ? 14.580 -5.045 -20.598 1.00 92.88 85 PRO A N 1
ATOM 652 C CA . PRO A 1 85 ? 15.897 -5.418 -21.123 1.00 92.88 85 PRO A CA 1
ATOM 653 C C . PRO A 1 85 ? 16.708 -4.216 -21.628 1.00 92.88 85 PRO A C 1
ATOM 655 O O . PRO A 1 85 ? 17.928 -4.179 -21.463 1.00 92.88 85 PRO A O 1
ATOM 658 N N . HIS A 1 86 ? 16.051 -3.205 -22.204 1.00 94.06 86 HIS A N 1
ATOM 659 C CA . HIS A 1 86 ? 16.727 -2.003 -22.697 1.00 94.06 86 HIS A CA 1
ATOM 660 C C 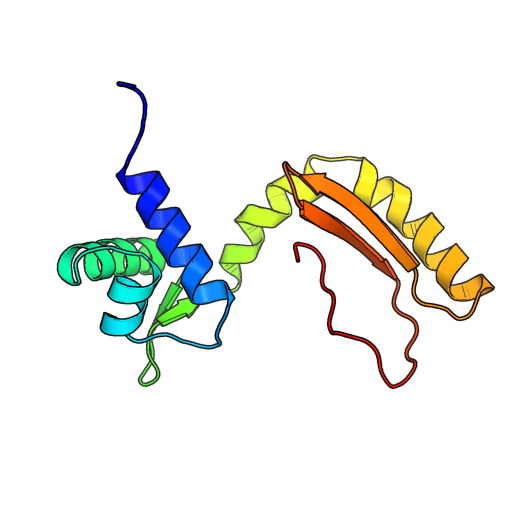. HIS A 1 86 ? 17.281 -1.152 -21.554 1.00 94.06 86 HIS A C 1
ATOM 662 O O . HIS A 1 86 ? 18.413 -0.679 -21.625 1.00 94.06 86 HIS A O 1
ATOM 668 N N . ILE A 1 87 ? 16.500 -0.996 -20.486 1.00 93.00 87 ILE A N 1
ATOM 669 C CA . ILE A 1 87 ? 16.875 -0.199 -19.316 1.00 93.00 87 ILE A CA 1
ATOM 670 C C . ILE A 1 87 ? 17.980 -0.879 -18.510 1.00 93.00 87 ILE A C 1
ATOM 672 O O . ILE A 1 87 ? 18.878 -0.196 -18.027 1.00 93.00 87 ILE A O 1
ATOM 676 N N . GLN A 1 88 ? 17.969 -2.212 -18.416 1.00 91.50 88 GLN A N 1
ATOM 677 C CA . GLN A 1 88 ? 19.073 -2.960 -17.810 1.00 91.50 88 GLN A CA 1
ATOM 678 C C . GLN A 1 88 ? 20.380 -2.784 -18.580 1.00 91.50 88 GLN A C 1
ATOM 680 O O . GLN A 1 88 ? 21.414 -2.528 -17.966 1.00 91.50 88 GLN A O 1
ATOM 685 N N . LYS A 1 89 ? 20.334 -2.891 -19.914 1.00 93.88 89 LYS A N 1
ATOM 686 C CA . LYS A 1 89 ? 21.518 -2.684 -20.750 1.00 93.88 89 LYS A CA 1
ATOM 687 C C . LYS A 1 89 ? 22.048 -1.256 -20.623 1.00 93.88 89 LYS A C 1
ATOM 689 O O . LYS A 1 89 ? 23.236 -1.074 -20.411 1.00 93.88 89 LYS A O 1
ATOM 694 N N . LEU A 1 90 ? 21.165 -0.262 -20.700 1.00 93.06 90 LEU A N 1
ATOM 695 C CA . LEU A 1 90 ? 21.549 1.141 -20.571 1.00 93.06 90 LEU A CA 1
ATOM 696 C C . LEU A 1 90 ? 22.190 1.433 -19.212 1.00 93.06 90 LEU A C 1
ATOM 698 O O . LEU A 1 90 ? 23.214 2.103 -19.162 1.00 93.06 90 LEU A O 1
ATOM 702 N N . ALA A 1 91 ? 21.608 0.911 -18.127 1.00 92.94 91 ALA A N 1
ATOM 703 C CA . ALA A 1 91 ? 22.191 1.055 -16.801 1.00 92.94 91 ALA A CA 1
ATOM 704 C C . ALA A 1 91 ? 23.608 0.475 -16.774 1.00 92.94 91 ALA A C 1
ATOM 706 O O . ALA A 1 91 ? 24.537 1.169 -16.378 1.00 92.94 91 ALA A O 1
ATOM 707 N N . TYR A 1 92 ? 23.778 -0.761 -17.259 1.00 91.94 92 TYR A N 1
ATOM 708 C CA . TYR A 1 92 ? 25.079 -1.429 -17.326 1.00 91.94 92 TYR A CA 1
ATOM 709 C C . TYR A 1 92 ? 26.112 -0.636 -18.137 1.00 91.94 92 TYR A C 1
ATOM 711 O O . TYR A 1 92 ? 27.224 -0.427 -17.662 1.00 91.94 92 TYR A O 1
ATOM 719 N N . ASP A 1 93 ? 25.735 -0.159 -19.324 1.00 93.81 93 ASP A N 1
ATOM 720 C CA . ASP A 1 93 ? 26.627 0.584 -20.218 1.00 93.81 93 ASP A CA 1
ATOM 721 C C . ASP A 1 93 ? 27.064 1.935 -19.613 1.00 93.81 93 ASP A C 1
ATOM 723 O O . ASP A 1 93 ? 28.157 2.420 -19.907 1.00 93.81 93 ASP A O 1
ATOM 727 N N . LEU A 1 94 ? 26.220 2.547 -18.773 1.00 91.50 94 LEU A N 1
ATOM 728 C CA . LEU A 1 94 ? 26.476 3.850 -18.148 1.00 91.50 94 LEU A CA 1
ATOM 729 C C . LEU A 1 94 ? 27.070 3.765 -16.736 1.00 91.50 94 LEU A C 1
ATOM 731 O O . LEU A 1 94 ? 27.514 4.785 -16.216 1.00 91.50 94 LEU A O 1
ATOM 735 N N . ASP A 1 95 ? 27.059 2.587 -16.111 1.00 89.44 95 ASP A N 1
ATOM 736 C CA . ASP A 1 95 ? 27.334 2.399 -14.679 1.00 89.44 95 ASP A CA 1
ATOM 737 C C . ASP A 1 95 ? 26.470 3.312 -13.772 1.00 89.44 95 ASP A C 1
ATOM 739 O O . ASP A 1 95 ? 26.900 3.771 -12.712 1.00 89.44 95 ASP A O 1
ATOM 743 N N . GLU A 1 96 ? 25.231 3.586 -14.202 1.00 88.25 96 GLU A N 1
ATOM 744 C CA . GLU A 1 96 ? 24.267 4.456 -13.518 1.00 88.25 96 GLU A CA 1
ATOM 745 C C . GLU A 1 96 ? 22.870 3.825 -13.431 1.00 88.25 96 GLU A C 1
ATOM 747 O O . GLU A 1 96 ? 22.449 3.036 -14.279 1.00 88.25 96 GLU A O 1
ATOM 752 N N . SER A 1 97 ? 22.100 4.207 -12.407 1.00 88.69 97 SER A N 1
ATOM 753 C CA . SER A 1 97 ? 20.719 3.728 -12.257 1.00 88.69 97 SER A CA 1
ATOM 754 C C . SER A 1 97 ? 19.790 4.354 -13.302 1.00 88.69 97 SER A C 1
ATOM 756 O O . SER A 1 97 ? 19.714 5.574 -13.425 1.00 88.69 97 SER A O 1
ATOM 758 N N . CYS A 1 98 ? 19.012 3.524 -13.997 1.00 91.62 98 CYS A N 1
ATOM 759 C CA . CYS A 1 98 ? 18.054 3.958 -15.017 1.00 91.62 98 CYS A CA 1
ATOM 760 C C . CYS A 1 98 ? 16.618 3.592 -14.618 1.00 91.62 98 CYS A C 1
ATOM 762 O O . CYS A 1 98 ? 16.367 2.598 -13.930 1.00 91.62 98 CYS A O 1
ATOM 764 N N . SER A 1 99 ? 15.641 4.404 -15.021 1.00 91.31 99 SER A N 1
ATOM 765 C CA . SER A 1 99 ? 14.228 4.196 -14.681 1.00 91.31 99 SER A CA 1
ATOM 766 C C . SER A 1 99 ? 13.301 4.624 -15.812 1.00 91.31 99 SER A C 1
ATOM 768 O O . SER A 1 99 ? 13.614 5.547 -16.559 1.00 91.31 99 SER A O 1
ATOM 770 N N . VAL A 1 100 ? 12.142 3.971 -15.901 1.00 90.62 100 VAL A N 1
ATOM 771 C CA . VAL A 1 100 ? 11.028 4.371 -16.769 1.00 90.62 100 VAL A CA 1
ATOM 772 C C . VAL A 1 100 ? 9.844 4.711 -15.894 1.00 90.62 100 VAL A C 1
ATOM 774 O O . VAL A 1 100 ? 9.476 3.947 -14.994 1.00 90.62 100 VAL A O 1
ATOM 777 N N . THR A 1 101 ? 9.244 5.855 -16.186 1.00 90.50 101 THR A N 1
ATOM 778 C CA . THR A 1 101 ? 8.089 6.378 -15.476 1.00 90.50 101 THR A CA 1
ATOM 779 C C . THR A 1 101 ? 6.936 6.611 -16.437 1.00 90.50 101 THR A C 1
ATOM 781 O O . THR A 1 101 ? 7.125 6.823 -17.636 1.00 90.50 101 THR A O 1
ATOM 784 N N . ILE A 1 102 ? 5.726 6.561 -15.895 1.00 89.50 102 ILE A N 1
ATOM 785 C CA . ILE A 1 102 ? 4.501 6.964 -16.584 1.00 89.50 102 ILE A CA 1
ATOM 786 C C . ILE A 1 102 ? 3.862 8.121 -15.822 1.00 89.50 102 ILE A C 1
ATOM 788 O O . ILE A 1 102 ? 4.023 8.225 -14.606 1.00 89.50 102 ILE A O 1
ATOM 792 N N . LEU A 1 103 ? 3.134 8.982 -16.528 1.00 90.19 103 LEU A N 1
ATOM 793 C CA . LEU A 1 103 ? 2.335 10.028 -15.900 1.00 90.19 103 LEU A CA 1
ATOM 794 C C . LEU A 1 103 ? 1.002 9.430 -15.432 1.00 90.19 103 LEU A C 1
ATOM 796 O O . LEU A 1 103 ? 0.216 8.967 -16.259 1.00 90.19 103 LEU A O 1
ATOM 800 N N . ASP A 1 104 ? 0.737 9.483 -14.128 1.00 85.50 104 ASP A N 1
ATOM 801 C CA . ASP A 1 104 ? -0.571 9.195 -13.540 1.00 85.50 104 ASP A CA 1
ATOM 802 C C . ASP A 1 104 ? -1.111 10.450 -12.847 1.00 85.50 104 ASP A C 1
ATOM 804 O O . ASP A 1 104 ? -0.635 10.885 -11.796 1.00 85.50 104 ASP A O 1
ATOM 808 N N . ARG A 1 105 ? -2.128 11.060 -13.463 1.00 87.69 105 ARG A N 1
ATOM 809 C CA . ARG A 1 105 ? -2.722 12.338 -13.040 1.00 87.69 105 ARG A CA 1
ATOM 810 C C . ARG A 1 105 ? -1.674 13.449 -12.890 1.00 87.69 105 ARG A C 1
ATOM 812 O O . ARG A 1 105 ? -1.319 14.084 -13.876 1.00 87.69 105 ARG A O 1
ATOM 819 N N . GLN A 1 106 ? -1.250 13.724 -11.658 1.00 87.38 106 GLN A N 1
ATOM 820 C CA . GLN A 1 106 ? -0.314 14.792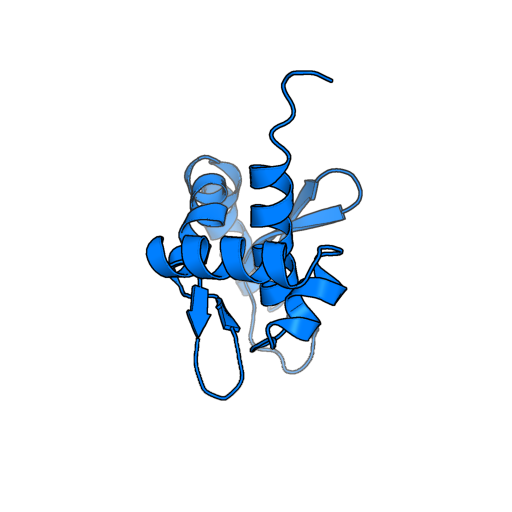 -11.292 1.00 87.38 106 GLN A CA 1
ATOM 821 C C . GLN A 1 106 ? 1.024 14.247 -10.772 1.00 87.38 106 GLN A C 1
ATOM 823 O O . GLN A 1 106 ? 1.892 15.032 -10.400 1.00 87.38 106 GLN A O 1
ATOM 828 N N . SER A 1 107 ? 1.195 12.924 -10.763 1.00 83.81 107 SER A N 1
ATOM 829 C CA . SER A 1 107 ? 2.385 12.241 -10.263 1.00 83.81 107 SER A CA 1
ATOM 830 C C . SER A 1 107 ? 3.006 11.379 -11.356 1.00 83.81 107 SER A C 1
ATOM 832 O O . SER A 1 107 ? 2.334 10.946 -12.291 1.00 83.81 107 SER A O 1
ATOM 834 N N . ILE A 1 108 ? 4.304 11.116 -11.236 1.00 88.12 108 ILE A N 1
ATOM 835 C CA . ILE A 1 108 ? 4.968 10.078 -12.024 1.00 88.12 108 ILE A CA 1
ATOM 836 C C . ILE A 1 108 ? 4.989 8.785 -11.215 1.00 88.12 108 ILE A C 1
ATOM 838 O O . ILE A 1 108 ? 5.231 8.833 -10.015 1.00 88.12 108 ILE A O 1
ATOM 842 N N . VAL A 1 109 ? 4.755 7.652 -11.872 1.00 87.25 109 VAL A N 1
ATOM 843 C CA . VAL A 1 109 ? 4.853 6.324 -11.254 1.00 87.25 109 VAL A CA 1
ATOM 844 C C . VAL A 1 109 ? 5.983 5.561 -11.919 1.00 87.25 109 VAL A C 1
ATOM 846 O O . VAL A 1 109 ? 6.025 5.439 -13.148 1.00 87.25 109 VAL A O 1
ATOM 849 N N . TYR A 1 110 ? 6.904 5.038 -11.114 1.00 86.06 110 TYR A N 1
ATOM 850 C CA . TYR A 1 110 ? 7.999 4.203 -11.605 1.00 86.06 110 TYR A CA 1
ATOM 851 C C . TYR A 1 110 ? 7.479 2.815 -11.979 1.00 86.06 110 TYR A C 1
ATOM 853 O O . TYR A 1 110 ? 6.951 2.095 -11.133 1.00 86.06 110 TYR A O 1
ATOM 861 N N . VAL A 1 111 ? 7.654 2.419 -13.243 1.00 87.25 111 VAL A N 1
ATOM 862 C CA . VAL A 1 111 ? 7.175 1.122 -13.760 1.00 87.25 111 VAL A CA 1
ATOM 863 C C . VAL A 1 111 ? 8.303 0.147 -14.088 1.00 87.25 111 VAL A C 1
ATOM 865 O O . VAL A 1 111 ? 8.085 -1.061 -14.085 1.00 87.25 111 VAL A O 1
ATOM 868 N N . VAL A 1 112 ? 9.514 0.655 -14.336 1.00 87.25 112 VAL A N 1
ATOM 869 C CA . VAL A 1 112 ? 10.738 -0.142 -14.514 1.00 87.25 112 VAL A CA 1
ATOM 870 C C . VAL A 1 112 ? 11.894 0.589 -13.849 1.00 87.25 112 VAL A C 1
ATOM 872 O O . VAL A 1 112 ? 12.031 1.804 -14.008 1.00 87.25 112 VAL A O 1
ATOM 875 N N . ARG A 1 113 ? 12.756 -0.147 -13.144 1.00 85.88 113 ARG A N 1
ATOM 876 C CA . ARG A 1 113 ? 13.983 0.388 -12.552 1.00 85.88 113 ARG A CA 1
ATOM 877 C C . ARG A 1 113 ? 15.118 -0.627 -12.666 1.00 85.88 113 ARG A C 1
ATOM 879 O O . ARG A 1 113 ? 14.958 -1.765 -12.239 1.00 85.88 113 ARG A O 1
ATOM 886 N N . ALA A 1 114 ? 16.256 -0.200 -13.205 1.00 88.19 114 ALA A N 1
ATOM 887 C CA . ALA A 1 114 ? 17.515 -0.935 -13.154 1.00 88.19 114 ALA A CA 1
ATOM 888 C C . ALA A 1 114 ? 18.485 -0.159 -12.259 1.00 88.19 114 ALA A C 1
ATOM 890 O O . ALA A 1 114 ? 18.891 0.952 -12.596 1.00 88.19 114 ALA A O 1
ATOM 891 N N . THR A 1 115 ? 18.806 -0.728 -11.099 1.00 80.75 115 THR A N 1
ATOM 892 C CA . THR A 1 115 ? 19.691 -0.107 -10.109 1.00 80.75 115 THR A CA 1
ATOM 893 C C . THR A 1 115 ? 21.084 -0.704 -10.232 1.00 80.75 115 THR A C 1
ATOM 895 O O . THR A 1 115 ? 21.232 -1.925 -10.201 1.00 80.75 115 THR A O 1
ATOM 898 N N . ILE A 1 116 ? 22.101 0.149 -10.305 1.00 77.31 116 ILE A N 1
ATOM 899 C CA . ILE A 1 116 ? 23.494 -0.250 -10.092 1.00 77.31 116 ILE A CA 1
ATOM 900 C C . ILE A 1 116 ? 23.868 0.138 -8.670 1.00 77.31 116 ILE A C 1
ATOM 902 O O . ILE A 1 116 ? 23.513 1.220 -8.202 1.00 77.31 116 ILE A O 1
ATOM 906 N N . SER A 1 117 ? 24.514 -0.781 -7.950 1.00 62.88 117 SER A N 1
ATOM 907 C CA . SER A 1 117 ? 24.867 -0.609 -6.542 1.00 62.88 117 SER A CA 1
ATOM 908 C C . SER A 1 117 ? 25.942 0.467 -6.380 1.00 62.88 117 SER A C 1
ATOM 910 O O . SER A 1 117 ? 27.122 0.159 -6.226 1.00 62.88 117 SER A O 1
ATOM 912 N N . ARG A 1 118 ? 25.531 1.734 -6.360 1.00 55.19 118 ARG A N 1
ATOM 913 C CA . ARG A 1 118 ? 26.320 2.824 -5.794 1.00 55.19 118 ARG A CA 1
ATOM 914 C C . ARG A 1 118 ? 25.661 3.283 -4.502 1.00 55.19 118 ARG A C 1
ATOM 916 O O . ARG A 1 118 ? 24.462 3.542 -4.440 1.00 55.19 118 ARG A O 1
ATOM 923 N N . LEU A 1 119 ? 26.474 3.304 -3.450 1.00 53.00 119 LEU A N 1
ATOM 924 C CA . LEU A 1 119 ? 26.148 3.891 -2.159 1.00 53.00 119 LEU A CA 1
ATOM 925 C C . LEU A 1 119 ? 25.562 5.295 -2.382 1.00 53.00 119 LEU A C 1
ATOM 927 O O . LEU A 1 119 ? 26.207 6.134 -2.998 1.00 53.00 119 LEU A O 1
ATOM 931 N N . VAL A 1 120 ? 24.378 5.526 -1.808 1.00 49.78 120 VAL A N 1
ATOM 932 C CA . VAL A 1 120 ? 23.625 6.794 -1.741 1.00 49.78 120 VAL A CA 1
ATOM 933 C C . VAL A 1 120 ? 22.724 7.111 -2.946 1.00 49.78 120 VAL A C 1
ATOM 935 O O . VAL A 1 120 ? 23.167 7.463 -4.031 1.00 49.78 120 VAL A O 1
ATOM 938 N N . GLY A 1 121 ? 21.414 7.110 -2.684 1.00 46.38 121 GLY A N 1
ATOM 939 C CA . GLY A 1 121 ? 20.389 7.731 -3.523 1.00 46.38 121 GLY A CA 1
ATOM 940 C C . GLY A 1 121 ? 19.014 7.155 -3.200 1.00 46.38 121 GLY A C 1
ATOM 941 O O . GLY A 1 121 ? 18.847 5.946 -3.287 1.00 46.38 121 GLY A O 1
ATOM 942 N N . ALA A 1 122 ? 18.080 8.012 -2.769 1.00 53.50 122 ALA A N 1
ATOM 943 C CA . ALA A 1 122 ? 16.702 7.727 -2.342 1.00 53.50 122 ALA A CA 1
ATOM 944 C C . ALA A 1 122 ? 16.122 6.366 -2.790 1.00 53.50 122 ALA A C 1
ATOM 946 O O . ALA A 1 122 ? 16.147 6.029 -3.976 1.00 53.50 122 ALA A O 1
ATOM 947 N N . SER A 1 123 ? 15.552 5.607 -1.844 1.00 57.62 123 SER A N 1
ATOM 948 C CA . SER A 1 123 ? 14.901 4.314 -2.090 1.00 57.62 123 SER A CA 1
ATOM 949 C C . SER A 1 123 ? 13.637 4.486 -2.943 1.00 57.62 123 SER A C 1
ATOM 951 O O . SER A 1 123 ? 12.527 4.561 -2.424 1.00 57.62 123 SER A O 1
ATOM 953 N N . LEU A 1 124 ? 13.818 4.595 -4.255 1.00 63.19 124 LEU A N 1
ATOM 954 C CA . LEU A 1 124 ? 12.754 4.623 -5.253 1.00 63.19 124 LEU A CA 1
ATOM 955 C C . LEU A 1 124 ? 12.460 3.184 -5.686 1.00 63.19 124 LEU A C 1
ATOM 957 O O . LEU A 1 124 ? 13.370 2.458 -6.101 1.00 63.19 124 LEU A O 1
ATOM 961 N N . SER A 1 125 ? 11.201 2.776 -5.587 1.00 72.00 125 SER A N 1
ATOM 962 C CA . SER A 1 125 ? 10.730 1.429 -5.915 1.00 72.00 125 SER A CA 1
ATOM 963 C C . SER A 1 125 ? 9.669 1.479 -7.013 1.00 72.00 125 SER A C 1
ATOM 965 O O . SER A 1 125 ? 9.094 2.519 -7.311 1.00 72.00 125 SER A O 1
ATOM 967 N N . VAL A 1 126 ? 9.411 0.347 -7.668 1.00 74.31 126 VAL A N 1
ATOM 968 C CA . VAL A 1 126 ? 8.294 0.257 -8.619 1.00 74.31 126 VAL A CA 1
ATOM 969 C C . VAL A 1 126 ? 6.983 0.530 -7.876 1.00 74.31 126 VAL A C 1
ATOM 971 O O . VAL A 1 126 ? 6.745 -0.046 -6.815 1.00 74.31 126 VAL A O 1
ATOM 974 N N . GLY A 1 127 ? 6.138 1.390 -8.443 1.00 70.94 127 GLY A N 1
ATOM 975 C CA . GLY A 1 127 ? 4.860 1.794 -7.854 1.00 70.94 127 GLY A CA 1
ATOM 976 C C . GLY A 1 127 ? 4.925 2.965 -6.867 1.00 70.94 127 GLY A C 1
ATOM 977 O O . GLY A 1 127 ? 3.867 3.354 -6.375 1.00 70.94 127 GLY A O 1
ATOM 978 N N . SER A 1 128 ? 6.115 3.518 -6.586 1.00 62.62 128 SER A N 1
ATOM 979 C CA . SER A 1 128 ? 6.269 4.785 -5.850 1.00 62.62 128 SER A CA 1
ATOM 980 C C . SER A 1 128 ? 5.969 6.002 -6.714 1.00 62.62 128 SER A C 1
ATOM 982 O O . SER A 1 128 ? 6.295 5.924 -7.927 1.00 62.62 128 SER A O 1
#

Sequence (128 aa):
MRDHVQSLERGLAVIRCLGGTPSLTLTEVAKEAGITRAAARRFLLTLERLGYVGHNDDGYFLLARTLELGYAYLSSHALPQIAHPHIQKLAYDLDESCSVTILDRQSIVYVVRATISRLVGASLSVGS

Mean predicted aligned error: 6.93 Å